Protein AF-A0A699RFD7-F1 (afdb_monomer)

Sequence (117 aa):
MKLMTKVYCPGNEVHKMETELCNLTVKGNDLTAYTQRFQELIMLCTRMVPDEEDKVERFIGGLPDNIQGNVIAANPARLQDAIRIAKQLMDKKLHGYAARSDENKRMMESNPRDNHG

Secondary structure (DSSP, 8-state):
----------HHHHHHHHHHHHT----TT-HHHHHHHHHHHHHHTTTTS-SHHHHHHHHHHTS-HHHHHHHHHT--SSHHHHHHHHHHHHHHHHHHHHHHHHHHHHHHH--------

Foldseek 3Di:
DDPPPPVDDPVVNLVVLVVCLQPQADDDLCLPVSVVSLVVSCVVNVVVQVDQVSSLVSSLVRYDPVQSVVLVVVPDPGNVSSSVSSNVVSVVVVVVVVVVVVVVVVVVPPDPPDDDD

pLDDT: mean 79.45, std 18.01, range [38.94, 97.38]

Structure (mmCIF, N/CA/C/O backbone):
data_AF-A0A699RFD7-F1
#
_entry.id   AF-A0A699RFD7-F1
#
loop_
_atom_site.group_PDB
_atom_site.id
_atom_site.type_symbol
_atom_site.label_atom_id
_atom_site.label_alt_id
_atom_site.label_comp_id
_atom_site.label_asym_id
_atom_site.label_entity_id
_atom_site.label_seq_id
_atom_site.pdbx_PDB_ins_code
_atom_site.Cartn_x
_atom_site.Cartn_y
_atom_site.Cartn_z
_atom_site.occupancy
_atom_site.B_iso_or_equiv
_atom_site.auth_seq_id
_atom_site.auth_comp_id
_atom_site.auth_asym_id
_atom_site.auth_atom_id
_atom_site.pdbx_PDB_model_num
ATOM 1 N N . MET A 1 1 ? -11.002 -1.375 39.019 1.00 38.94 1 MET A N 1
ATOM 2 C CA . MET A 1 1 ? -11.500 -0.248 38.202 1.00 38.94 1 MET A CA 1
ATOM 3 C C . MET A 1 1 ? -11.019 -0.452 36.771 1.00 38.94 1 MET A C 1
ATOM 5 O O . MET A 1 1 ? -9.821 -0.591 36.575 1.00 38.94 1 MET A O 1
ATOM 9 N N . LYS A 1 2 ? -11.926 -0.576 35.796 1.00 44.62 2 LYS A N 1
ATOM 10 C CA . LYS A 1 2 ? -11.588 -0.719 34.370 1.00 44.62 2 LYS A CA 1
ATOM 11 C C . LYS A 1 2 ? -11.593 0.690 33.775 1.00 44.62 2 LYS A C 1
ATOM 13 O O . LYS A 1 2 ? -12.653 1.306 33.721 1.00 44.62 2 LYS A O 1
ATOM 18 N N . LEU A 1 3 ? -10.426 1.214 33.407 1.00 49.84 3 LEU A N 1
ATOM 19 C CA . LEU A 1 3 ? -10.303 2.491 32.702 1.00 49.84 3 LEU A CA 1
ATOM 20 C C . LEU A 1 3 ? -10.985 2.343 31.337 1.00 49.84 3 LEU A C 1
ATOM 22 O O . LEU A 1 3 ? -10.422 1.774 30.407 1.00 49.84 3 LEU A O 1
ATOM 26 N N . MET A 1 4 ? -12.233 2.798 31.236 1.00 49.59 4 MET A N 1
ATOM 27 C CA . MET A 1 4 ? -12.907 2.968 29.956 1.00 49.59 4 MET A CA 1
ATOM 28 C C . MET A 1 4 ? -12.394 4.251 29.309 1.00 49.59 4 MET A C 1
ATOM 30 O O . MET A 1 4 ? -13.078 5.269 29.293 1.00 49.59 4 MET A O 1
ATOM 34 N N . THR A 1 5 ? -11.205 4.205 28.718 1.00 46.25 5 THR A N 1
ATOM 35 C CA . THR A 1 5 ? -10.843 5.144 27.651 1.00 46.25 5 THR A CA 1
ATOM 36 C C . THR A 1 5 ? -11.587 4.740 26.382 1.00 46.25 5 THR A C 1
ATOM 38 O O . THR A 1 5 ? -11.010 4.354 25.371 1.00 46.25 5 THR A O 1
ATOM 41 N N . LYS A 1 6 ? -12.920 4.812 26.428 1.00 46.97 6 LYS A N 1
ATOM 42 C CA . LYS A 1 6 ? -13.732 4.845 25.217 1.00 46.97 6 LYS A CA 1
ATOM 43 C C . LYS A 1 6 ? -13.689 6.295 24.754 1.00 46.97 6 LYS A C 1
ATOM 45 O O . LYS A 1 6 ? -14.598 7.066 25.037 1.00 46.97 6 LYS A O 1
ATOM 50 N N . VAL A 1 7 ? -12.561 6.675 24.147 1.00 56.81 7 VAL A N 1
ATOM 51 C CA . VAL A 1 7 ? -12.439 7.935 23.414 1.00 56.81 7 VAL A CA 1
ATOM 52 C C . VAL A 1 7 ? -13.560 7.891 22.386 1.00 56.81 7 VAL A C 1
ATOM 54 O O . VAL A 1 7 ? -13.560 7.054 21.484 1.00 56.81 7 VAL A O 1
ATOM 57 N N . TYR A 1 8 ? -14.610 8.666 22.632 1.00 51.03 8 TYR A N 1
ATOM 58 C CA . TYR A 1 8 ? -15.728 8.778 21.718 1.00 51.03 8 TYR A CA 1
ATOM 59 C C . TYR A 1 8 ? -15.189 9.472 20.471 1.00 51.03 8 TYR A C 1
ATOM 61 O O . TYR A 1 8 ? -15.021 10.686 20.471 1.00 51.03 8 TYR A O 1
ATOM 69 N N . CYS A 1 9 ? -14.865 8.700 19.434 1.00 57.97 9 CYS A N 1
ATOM 70 C CA . CYS A 1 9 ? -14.753 9.251 18.094 1.00 57.97 9 CYS A CA 1
ATOM 71 C C . CYS A 1 9 ? -16.193 9.485 17.611 1.00 57.97 9 CYS A C 1
ATOM 73 O O . CYS A 1 9 ? -16.954 8.515 17.523 1.00 57.97 9 CYS A O 1
ATOM 75 N N . PRO A 1 10 ? -16.609 10.733 17.346 1.00 67.81 10 PRO A N 1
ATOM 76 C CA . PRO A 1 10 ? -17.880 11.017 16.698 1.00 67.81 10 PRO A CA 1
ATOM 77 C C . PRO A 1 10 ? -17.994 10.142 15.448 1.00 67.81 10 PRO A C 1
ATOM 79 O O . PRO A 1 10 ? -17.063 10.096 14.646 1.00 67.81 10 PRO A O 1
ATOM 82 N N . GLY A 1 11 ? -19.122 9.450 15.258 1.00 67.44 11 GLY A N 1
ATOM 83 C CA . GLY A 1 11 ? -19.298 8.542 14.113 1.00 67.44 11 GLY A CA 1
ATOM 84 C C . GLY A 1 11 ? -19.039 9.211 12.755 1.00 67.44 11 GLY A C 1
ATOM 85 O O . GLY A 1 11 ? -18.587 8.560 11.822 1.00 67.44 11 GLY A O 1
ATOM 86 N N . ASN A 1 12 ? -19.229 10.532 12.677 1.00 74.50 12 ASN A N 1
ATOM 87 C CA . ASN A 1 12 ? -18.926 11.343 11.501 1.00 74.50 12 ASN A CA 1
ATOM 88 C C . ASN A 1 12 ? -17.419 11.433 11.185 1.00 74.50 12 ASN A C 1
ATOM 90 O O . ASN A 1 12 ? -17.041 11.518 10.021 1.00 74.50 12 ASN A O 1
ATOM 94 N N . GLU A 1 13 ? -16.552 11.410 12.202 1.00 78.94 13 GLU A N 1
ATOM 95 C CA . GLU A 1 13 ? -15.096 11.407 12.013 1.00 78.94 13 GLU A CA 1
ATOM 96 C C . GLU A 1 13 ? -14.600 10.041 11.554 1.00 78.94 13 GLU A C 1
ATOM 98 O O . GLU A 1 13 ? -13.788 9.984 10.635 1.00 78.94 13 GLU A O 1
ATOM 103 N N . VAL A 1 14 ? -15.144 8.958 12.125 1.00 78.62 14 VAL A N 1
ATOM 104 C CA . VAL A 1 14 ? -14.853 7.595 11.659 1.00 78.62 14 VAL A CA 1
ATOM 105 C C . VAL A 1 14 ? -15.238 7.489 10.193 1.00 78.62 14 VAL A C 1
ATOM 107 O O . VAL A 1 14 ? -14.359 7.248 9.380 1.00 7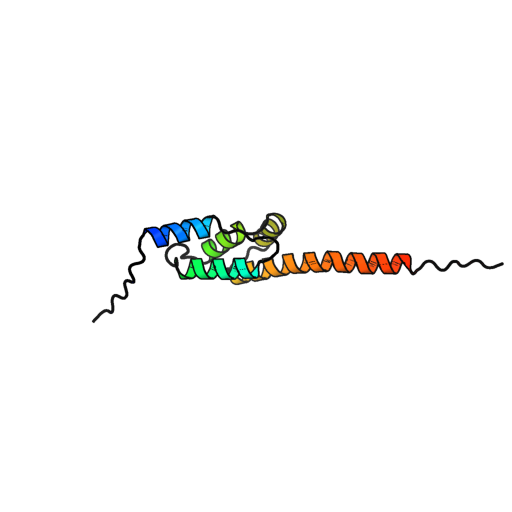8.62 14 VAL A O 1
ATOM 110 N N . HIS A 1 15 ? -16.486 7.818 9.841 1.00 81.31 15 HIS A N 1
ATOM 111 C CA . HIS A 1 15 ? -16.989 7.760 8.466 1.00 81.31 15 HIS A CA 1
ATOM 112 C C . HIS A 1 15 ? -16.144 8.560 7.458 1.00 81.31 15 HIS A C 1
ATOM 114 O O . HIS A 1 15 ? -15.887 8.121 6.331 1.00 81.31 15 HIS A O 1
ATOM 120 N N . LYS A 1 16 ? -15.662 9.737 7.872 1.00 86.69 16 LYS A N 1
ATOM 121 C CA . LYS A 1 16 ? -14.755 10.555 7.065 1.00 86.69 16 LYS A CA 1
ATOM 122 C C . LYS A 1 16 ? -13.423 9.845 6.816 1.00 86.69 16 LYS A C 1
ATOM 124 O O . LYS A 1 16 ? -12.940 9.870 5.688 1.00 86.69 16 LYS A O 1
ATOM 129 N N . MET A 1 17 ? -12.850 9.206 7.835 1.00 86.31 17 MET A N 1
ATOM 130 C CA . MET A 1 17 ? -11.627 8.413 7.696 1.00 86.31 17 MET A CA 1
ATOM 131 C C . MET A 1 17 ? -11.850 7.177 6.814 1.00 86.31 17 MET A C 1
ATOM 133 O O . MET A 1 17 ? -10.975 6.862 6.013 1.00 86.31 17 MET A O 1
ATOM 137 N N . GLU A 1 18 ? -13.018 6.523 6.886 1.00 82.75 18 GLU A N 1
ATOM 138 C CA . GLU A 1 18 ? -13.368 5.402 5.988 1.00 82.75 18 GLU A CA 1
ATOM 139 C C . GLU A 1 18 ? -13.368 5.862 4.533 1.00 82.75 18 GLU A C 1
ATOM 141 O O . GLU A 1 18 ? -12.752 5.248 3.663 1.00 82.75 18 GLU A O 1
ATOM 146 N N . THR A 1 19 ? -14.044 6.983 4.286 1.00 88.00 19 THR A N 1
ATOM 147 C CA . THR A 1 19 ? -14.150 7.579 2.958 1.00 88.00 19 THR A CA 1
ATOM 148 C C . THR A 1 19 ? -12.774 7.982 2.444 1.00 88.00 19 THR A C 1
ATOM 150 O O . THR A 1 19 ? -12.465 7.767 1.275 1.00 88.00 19 THR A O 1
ATOM 153 N N . GLU A 1 20 ? -11.929 8.549 3.303 1.00 90.81 20 GLU A N 1
ATOM 154 C CA . GLU A 1 20 ? -10.561 8.902 2.941 1.00 90.81 20 GLU A CA 1
ATOM 155 C C . GLU A 1 20 ? -9.736 7.660 2.594 1.00 90.81 20 GLU A C 1
ATOM 157 O O . GLU A 1 20 ? -9.095 7.646 1.549 1.00 90.81 20 GLU A O 1
ATOM 162 N N . LEU A 1 21 ? -9.795 6.608 3.415 1.00 89.56 21 LEU A N 1
ATOM 163 C CA . LEU A 1 21 ? -9.050 5.369 3.198 1.00 89.56 21 LEU A CA 1
ATOM 164 C C . LEU A 1 21 ? -9.455 4.678 1.889 1.00 89.56 21 LEU A C 1
ATOM 166 O O . LEU A 1 21 ? -8.586 4.244 1.140 1.00 89.56 21 LEU A O 1
ATOM 170 N N . CYS A 1 22 ? -10.755 4.615 1.589 1.00 87.25 22 CYS A N 1
ATOM 171 C CA . CYS A 1 22 ? -11.267 4.026 0.348 1.00 87.25 22 CYS A CA 1
ATOM 172 C C . CYS A 1 22 ? -10.889 4.827 -0.907 1.00 87.25 22 CYS A C 1
ATOM 174 O O . CYS A 1 22 ? -10.783 4.251 -1.983 1.00 87.25 22 CYS A O 1
ATOM 176 N N . ASN A 1 23 ? -10.687 6.141 -0.779 1.00 92.00 23 ASN A N 1
ATOM 177 C CA . ASN A 1 23 ? -10.315 7.018 -1.892 1.00 92.00 23 ASN A CA 1
ATOM 178 C C . ASN A 1 23 ? -8.813 7.348 -1.921 1.00 92.00 23 ASN A C 1
ATOM 180 O O . ASN A 1 23 ? -8.385 8.196 -2.708 1.00 92.00 23 ASN A O 1
ATOM 184 N N . LEU A 1 24 ? -8.008 6.741 -1.044 1.00 93.69 24 LEU A N 1
ATOM 185 C CA . LEU A 1 24 ? -6.595 7.066 -0.936 1.00 93.69 24 LEU A CA 1
ATOM 186 C C . LEU A 1 24 ? -5.825 6.460 -2.112 1.00 93.69 24 LEU A C 1
ATOM 188 O O . LEU A 1 24 ? -5.735 5.244 -2.257 1.00 93.69 24 LEU A O 1
ATOM 192 N N . THR A 1 25 ? -5.192 7.320 -2.905 1.00 95.25 25 THR A N 1
ATOM 193 C CA . THR A 1 25 ? -4.339 6.924 -4.030 1.00 95.25 25 THR A CA 1
ATOM 194 C C . THR A 1 25 ? -2.990 7.629 -3.959 1.00 95.25 25 THR A C 1
ATOM 196 O O . THR A 1 25 ? -2.879 8.747 -3.443 1.00 95.25 25 THR A O 1
ATOM 199 N N . VAL A 1 26 ? -1.950 7.011 -4.520 1.00 94.44 26 VAL A N 1
ATOM 200 C CA . VAL A 1 26 ? -0.648 7.667 -4.698 1.00 94.44 26 VAL A CA 1
ATOM 201 C C . VAL A 1 26 ? -0.815 8.886 -5.610 1.00 94.44 26 VAL A C 1
ATOM 203 O O . VAL A 1 26 ? -1.427 8.807 -6.676 1.00 94.44 26 VAL A O 1
ATOM 206 N N . LYS A 1 27 ? -0.259 10.030 -5.200 1.00 91.00 27 LYS A N 1
ATOM 207 C CA . LYS A 1 27 ? -0.241 11.258 -6.005 1.00 91.00 27 LYS A CA 1
ATOM 208 C C . LYS A 1 27 ? 1.151 11.466 -6.594 1.00 91.00 27 LYS A C 1
ATOM 210 O O . LYS A 1 27 ? 2.133 11.576 -5.862 1.00 91.00 27 LYS A O 1
ATOM 215 N N . GLY A 1 28 ? 1.237 11.537 -7.923 1.00 84.88 28 GLY A N 1
ATOM 216 C CA . GLY A 1 28 ? 2.518 11.652 -8.624 1.00 84.88 28 GLY A CA 1
ATOM 217 C C . GLY A 1 28 ? 3.428 10.456 -8.323 1.00 84.88 28 GLY A C 1
ATO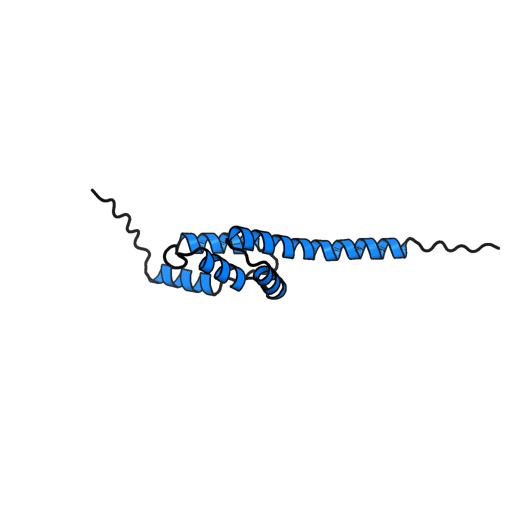M 218 O O . GLY A 1 28 ? 3.030 9.318 -8.541 1.00 84.88 28 GLY A O 1
ATOM 219 N N . ASN A 1 29 ? 4.630 10.724 -7.806 1.00 82.81 29 ASN A N 1
ATOM 220 C CA . ASN A 1 29 ? 5.597 9.701 -7.382 1.00 82.81 29 ASN A CA 1
ATOM 221 C C . ASN A 1 29 ? 5.808 9.677 -5.853 1.00 82.81 29 ASN A C 1
ATOM 223 O O . ASN A 1 29 ? 6.800 9.125 -5.380 1.00 82.81 29 ASN A O 1
ATOM 227 N N . ASP A 1 30 ? 4.918 10.296 -5.068 1.00 90.50 30 ASP A N 1
ATOM 228 C CA . ASP A 1 30 ? 5.089 10.400 -3.616 1.00 90.50 30 ASP A CA 1
ATOM 229 C C . ASP A 1 30 ? 4.490 9.195 -2.875 1.00 90.50 30 ASP A C 1
ATOM 231 O O . ASP A 1 30 ? 3.416 9.249 -2.269 1.00 90.50 30 ASP A O 1
ATOM 235 N N . LEU A 1 31 ? 5.208 8.070 -2.937 1.00 93.12 31 LEU A N 1
ATOM 236 C CA . LEU A 1 31 ? 4.848 6.872 -2.179 1.00 93.12 31 LEU A CA 1
ATOM 237 C C . LEU A 1 31 ? 4.988 7.085 -0.664 1.00 93.12 31 LEU A C 1
ATOM 239 O O . LEU A 1 31 ? 4.276 6.448 0.114 1.00 93.12 31 LEU A O 1
ATOM 243 N N . THR A 1 32 ? 5.908 7.948 -0.234 1.00 93.62 32 THR A N 1
ATOM 244 C CA . THR A 1 32 ? 6.199 8.165 1.188 1.00 93.62 32 THR A CA 1
ATOM 245 C C . THR A 1 32 ? 5.003 8.808 1.877 1.00 93.62 32 THR A C 1
ATOM 247 O O . THR A 1 32 ? 4.522 8.265 2.872 1.00 93.62 32 THR A O 1
ATOM 250 N N . ALA A 1 33 ? 4.469 9.896 1.312 1.00 95.19 33 ALA A N 1
ATOM 251 C CA . ALA A 1 33 ? 3.279 10.552 1.844 1.00 95.19 33 ALA A CA 1
ATOM 252 C C . ALA A 1 33 ? 2.058 9.623 1.818 1.00 95.19 33 ALA A C 1
ATOM 254 O O . ALA A 1 33 ? 1.316 9.558 2.797 1.00 95.19 33 ALA A O 1
ATOM 255 N N . TYR A 1 34 ? 1.880 8.853 0.737 1.00 96.38 34 TYR A N 1
ATOM 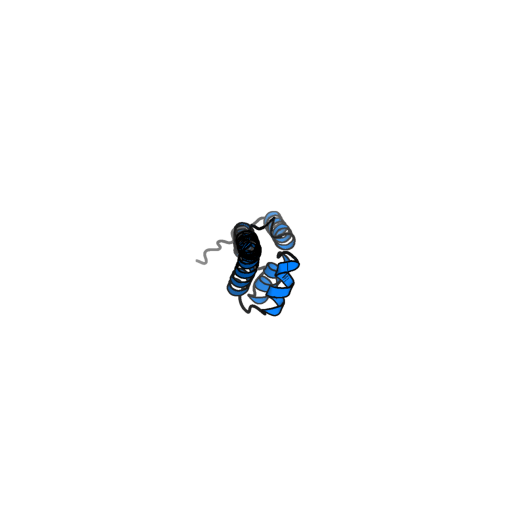256 C CA . TYR A 1 34 ? 0.815 7.850 0.650 1.00 96.38 34 TYR A CA 1
ATOM 257 C C . TYR A 1 34 ? 0.925 6.798 1.763 1.00 96.38 34 TYR A C 1
ATOM 259 O O . TYR A 1 34 ? -0.037 6.561 2.489 1.00 96.38 34 TYR A O 1
ATOM 267 N N . THR A 1 35 ? 2.109 6.206 1.938 1.00 95.69 35 THR A N 1
ATOM 268 C CA . THR A 1 35 ? 2.356 5.151 2.934 1.00 95.69 35 THR A CA 1
ATOM 269 C C . THR A 1 35 ? 2.143 5.665 4.351 1.00 95.69 35 THR A C 1
ATOM 271 O O . THR A 1 35 ? 1.496 4.995 5.155 1.00 95.69 35 THR A O 1
ATOM 274 N N . GLN A 1 36 ? 2.655 6.861 4.651 1.00 95.88 36 GLN A N 1
ATOM 275 C CA . GLN A 1 36 ? 2.462 7.496 5.949 1.00 95.88 36 GLN A CA 1
ATOM 276 C C . GLN A 1 36 ? 0.971 7.707 6.226 1.00 95.88 36 GLN A C 1
ATOM 278 O O . GLN A 1 36 ? 0.473 7.290 7.271 1.00 95.88 36 GLN A O 1
ATOM 283 N N . ARG A 1 37 ? 0.240 8.289 5.268 1.00 95.12 37 ARG A N 1
ATOM 284 C CA . ARG A 1 37 ? -1.185 8.573 5.439 1.00 95.12 37 ARG A CA 1
ATOM 285 C C . ARG A 1 37 ? -2.018 7.304 5.596 1.00 95.12 37 ARG A C 1
ATOM 287 O O . ARG A 1 37 ? -2.906 7.247 6.440 1.00 95.12 37 ARG A O 1
ATOM 294 N N . PHE A 1 38 ? -1.700 6.270 4.824 1.00 94.75 38 PHE A N 1
ATOM 295 C CA . PHE A 1 38 ? -2.346 4.966 4.912 1.00 94.75 38 PHE A CA 1
ATOM 296 C C . PHE A 1 38 ? -2.146 4.322 6.294 1.00 94.75 38 PHE A C 1
ATOM 298 O O . PHE A 1 38 ? -3.101 3.837 6.901 1.00 94.75 38 PHE A O 1
ATOM 305 N N . GLN A 1 39 ? -0.924 4.371 6.836 1.00 93.38 39 GLN A N 1
ATOM 306 C CA . GLN A 1 39 ? -0.619 3.846 8.171 1.00 93.38 39 GLN A CA 1
ATOM 307 C C . GLN A 1 39 ? -1.318 4.635 9.286 1.00 93.38 39 GLN A C 1
ATOM 309 O O . GLN A 1 39 ? -1.833 4.024 10.222 1.00 93.38 39 GLN A O 1
ATOM 314 N N . GLU A 1 40 ? -1.384 5.965 9.178 1.00 92.12 40 GLU A N 1
ATOM 315 C CA . GLU A 1 40 ? -2.154 6.813 10.098 1.00 92.12 40 GLU A CA 1
ATOM 316 C C . GLU A 1 40 ? -3.641 6.424 10.101 1.00 92.12 40 GLU A C 1
ATOM 318 O O . GLU A 1 40 ? -4.223 6.220 11.166 1.00 92.12 40 GLU A O 1
ATOM 323 N N . LEU A 1 41 ? -4.250 6.255 8.921 1.00 90.75 41 LEU A N 1
ATOM 324 C CA . LEU A 1 41 ? -5.664 5.887 8.793 1.00 90.75 41 LEU A CA 1
ATOM 325 C C . LEU A 1 41 ? -5.960 4.487 9.347 1.00 90.75 41 LEU A C 1
ATOM 327 O O . LEU A 1 41 ? -6.940 4.324 10.071 1.00 90.75 41 LEU A O 1
ATOM 331 N N . ILE A 1 42 ? -5.103 3.493 9.087 1.00 90.00 42 ILE A N 1
ATOM 332 C CA . ILE A 1 42 ? -5.247 2.148 9.676 1.00 90.00 42 ILE A CA 1
ATOM 333 C C . ILE A 1 42 ? -5.126 2.197 11.200 1.00 90.00 42 ILE A C 1
ATOM 335 O O . ILE A 1 42 ? -5.865 1.511 11.906 1.00 90.00 42 ILE A O 1
ATOM 339 N N . MET A 1 43 ? -4.201 3.001 11.725 1.00 87.44 43 MET A N 1
ATOM 340 C CA . MET A 1 43 ? -4.011 3.141 13.167 1.00 87.44 43 MET A CA 1
ATOM 341 C C . MET A 1 43 ? -5.241 3.758 13.837 1.00 87.44 43 MET A C 1
ATOM 343 O O . MET A 1 43 ? -5.667 3.276 14.883 1.00 87.44 43 MET A O 1
ATOM 347 N N . LEU A 1 44 ? -5.838 4.777 13.216 1.00 84.25 44 LEU A N 1
ATOM 348 C CA . LEU A 1 44 ? -7.055 5.427 13.707 1.00 84.25 44 LEU A CA 1
ATOM 349 C C . LEU A 1 44 ? -8.302 4.540 13.542 1.00 84.25 44 LEU A C 1
ATOM 351 O O . LEU A 1 44 ? -9.189 4.561 14.394 1.00 84.25 44 LEU A O 1
ATOM 355 N N . CYS A 1 45 ? -8.347 3.716 12.492 1.00 78.44 45 CYS A N 1
ATOM 356 C CA . CYS A 1 45 ? -9.468 2.835 12.158 1.00 78.44 45 CYS A CA 1
ATOM 357 C C . CYS A 1 45 ? -9.116 1.347 12.323 1.00 78.44 45 CYS A C 1
ATOM 359 O O . CYS A 1 45 ? -9.475 0.520 11.485 1.00 78.44 45 CYS A O 1
ATOM 361 N N . THR A 1 46 ? -8.451 0.969 13.423 1.00 73.25 46 THR A N 1
ATOM 362 C CA . THR A 1 46 ? -7.911 -0.399 13.604 1.00 73.25 46 THR A CA 1
ATOM 363 C C . THR A 1 46 ? -8.978 -1.495 13.519 1.00 73.25 46 THR A C 1
ATOM 365 O O . THR A 1 46 ? -8.685 -2.631 13.171 1.00 73.25 46 THR A O 1
ATOM 368 N N . ARG A 1 47 ? -10.237 -1.166 13.840 1.00 75.19 47 ARG A N 1
ATOM 369 C CA . ARG A 1 47 ? -11.372 -2.101 13.762 1.00 75.19 47 ARG A CA 1
ATOM 370 C C . ARG A 1 47 ? -11.825 -2.416 12.337 1.00 75.19 47 ARG A C 1
ATOM 372 O O . ARG A 1 47 ? -12.541 -3.391 12.159 1.00 75.19 47 ARG A O 1
ATOM 379 N N . MET A 1 48 ? -11.470 -1.580 11.366 1.00 71.06 48 MET A N 1
ATOM 380 C CA . MET A 1 48 ? -11.949 -1.693 9.987 1.00 71.06 48 MET A CA 1
ATOM 381 C C . MET A 1 48 ? -11.022 -2.477 9.078 1.00 71.06 48 MET A C 1
ATOM 383 O O . MET A 1 48 ? -11.488 -3.037 8.095 1.00 71.06 48 MET A O 1
ATOM 387 N N . VAL A 1 49 ? -9.735 -2.497 9.417 1.00 78.25 49 VAL A N 1
ATOM 388 C CA . VAL A 1 49 ? -8.701 -3.221 8.677 1.00 78.25 49 VAL A CA 1
ATOM 389 C C . VAL A 1 49 ? -8.015 -4.189 9.649 1.00 78.25 49 VAL A C 1
ATOM 391 O O . VAL A 1 49 ? -6.859 -3.971 10.034 1.00 78.25 49 VAL A O 1
ATOM 394 N N . PRO A 1 50 ? -8.766 -5.181 10.174 1.00 77.44 50 PRO A N 1
ATOM 395 C CA . PRO A 1 50 ? -8.313 -6.006 11.290 1.00 77.44 50 PRO A CA 1
ATOM 396 C C . PRO A 1 50 ? -7.159 -6.929 10.893 1.00 77.44 50 PRO A C 1
ATOM 398 O O . PRO A 1 50 ? -6.226 -7.122 11.676 1.00 77.44 50 PRO A O 1
ATOM 401 N N . ASP A 1 51 ? -7.198 -7.447 9.668 1.00 90.31 51 ASP A N 1
ATOM 402 C CA . ASP A 1 51 ? -6.283 -8.471 9.188 1.00 90.31 51 ASP A CA 1
ATOM 403 C C . ASP A 1 51 ? -5.193 -7.886 8.291 1.00 90.31 51 ASP A C 1
ATOM 405 O O . ASP A 1 51 ? -5.358 -6.858 7.636 1.00 90.31 51 ASP A O 1
ATOM 409 N N . GLU A 1 52 ? -4.037 -8.547 8.271 1.00 92.00 52 GLU A N 1
ATOM 410 C CA . GLU A 1 52 ? -2.889 -8.095 7.482 1.00 92.00 52 GLU A CA 1
ATOM 411 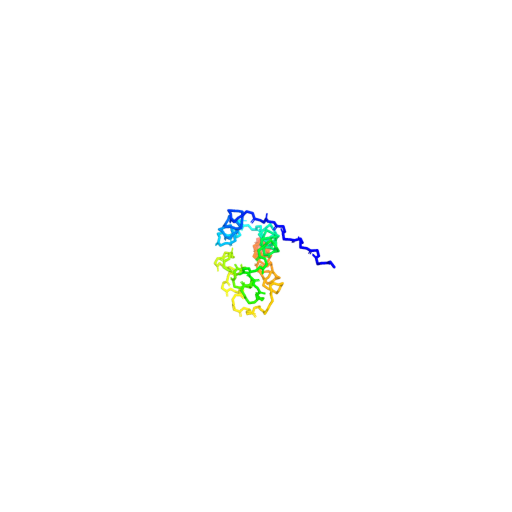C C . GLU A 1 52 ? -3.155 -8.191 5.971 1.00 92.00 52 GLU A C 1
ATOM 413 O O . GLU A 1 52 ? -2.673 -7.350 5.217 1.00 92.00 52 GLU A O 1
ATOM 418 N N . GLU A 1 53 ? -3.966 -9.163 5.548 1.00 92.88 53 GLU A N 1
ATOM 419 C CA . GLU A 1 53 ? -4.378 -9.346 4.152 1.00 92.88 53 GLU A CA 1
ATOM 420 C C . GLU A 1 53 ? -5.198 -8.146 3.650 1.00 92.88 53 GLU A C 1
ATOM 422 O O . GLU A 1 53 ? -4.838 -7.547 2.640 1.00 92.88 53 GLU A O 1
ATOM 427 N N . ASP A 1 54 ? -6.190 -7.684 4.422 1.00 91.50 54 ASP A N 1
ATOM 428 C CA . ASP A 1 54 ? -6.998 -6.501 4.075 1.00 91.50 54 ASP A CA 1
ATOM 429 C C . ASP A 1 54 ? -6.131 -5.228 3.988 1.00 91.50 54 ASP A C 1
ATOM 431 O O . ASP A 1 54 ? -6.321 -4.381 3.113 1.00 91.50 54 ASP A O 1
ATOM 435 N N . LYS A 1 55 ? -5.099 -5.099 4.839 1.00 94.00 55 LYS A N 1
ATOM 436 C CA . LYS A 1 55 ? -4.135 -3.986 4.726 1.00 94.00 55 LYS A CA 1
ATOM 437 C C . LYS A 1 55 ? -3.359 -4.048 3.418 1.00 94.00 55 LYS A C 1
ATOM 439 O O . LYS A 1 55 ? -3.129 -3.009 2.804 1.00 94.00 55 LYS A O 1
ATOM 444 N N . VAL A 1 56 ? -2.916 -5.239 3.024 1.00 95.94 56 VAL A N 1
ATOM 445 C CA . VAL A 1 56 ? -2.166 -5.446 1.784 1.00 95.94 56 VAL A CA 1
ATOM 446 C C . VAL A 1 56 ? -3.047 -5.133 0.578 1.00 95.94 56 VAL A C 1
ATOM 448 O O . VAL A 1 56 ? -2.637 -4.337 -0.265 1.00 95.94 56 VAL A O 1
ATOM 451 N N . GLU A 1 57 ? -4.259 -5.683 0.516 1.00 94.56 57 GLU A N 1
ATOM 452 C CA . GLU A 1 57 ? -5.187 -5.460 -0.597 1.00 94.56 57 GLU A CA 1
ATOM 453 C C . GLU A 1 57 ? -5.525 -3.977 -0.771 1.00 94.56 57 GLU A C 1
ATOM 455 O O . GLU A 1 57 ? -5.400 -3.430 -1.870 1.00 94.56 57 GLU A O 1
ATOM 460 N N . ARG A 1 58 ? -5.870 -3.288 0.323 1.0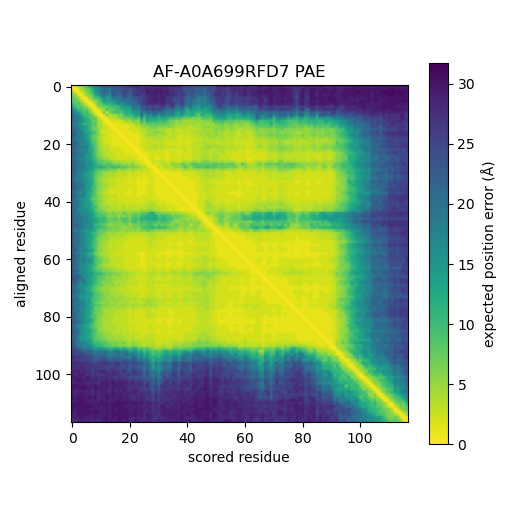0 94.50 58 ARG A N 1
ATOM 461 C CA . ARG A 1 58 ? -6.182 -1.851 0.293 1.00 94.50 58 ARG A CA 1
ATOM 462 C C . ARG A 1 58 ? -4.983 -1.000 -0.103 1.00 94.50 58 ARG A C 1
ATOM 464 O O . ARG A 1 58 ? -5.143 -0.043 -0.858 1.00 94.50 58 ARG A O 1
ATOM 471 N N . PHE A 1 59 ? -3.788 -1.341 0.382 1.00 96.06 59 PHE A N 1
ATOM 472 C CA . PHE A 1 59 ? -2.567 -0.636 -0.000 1.00 96.06 59 PHE A CA 1
ATOM 473 C C . PHE A 1 59 ? -2.296 -0.788 -1.498 1.00 96.06 59 PHE A C 1
ATOM 475 O O . PHE A 1 59 ? -2.012 0.191 -2.182 1.00 96.06 59 PHE A O 1
ATOM 482 N N . ILE A 1 60 ? -2.419 -2.010 -2.024 1.00 96.50 60 ILE A N 1
ATOM 483 C CA . ILE A 1 60 ? -2.243 -2.297 -3.450 1.00 96.50 60 ILE A CA 1
ATOM 484 C C . ILE A 1 60 ? -3.280 -1.540 -4.288 1.00 96.50 60 ILE A C 1
ATOM 486 O O . ILE A 1 60 ? -2.924 -1.000 -5.334 1.00 96.50 60 ILE A O 1
ATOM 490 N N . GLY A 1 61 ? -4.529 -1.451 -3.825 1.00 95.44 61 GLY A N 1
ATOM 491 C CA . GLY A 1 61 ? -5.612 -0.749 -4.518 1.00 95.44 61 GLY A CA 1
ATOM 492 C C . GLY A 1 61 ? -5.393 0.758 -4.703 1.00 95.44 61 GLY A C 1
ATOM 493 O O . GLY A 1 61 ? -5.951 1.337 -5.629 1.00 95.44 61 GLY A O 1
ATOM 494 N N . GLY A 1 62 ? -4.564 1.395 -3.871 1.00 95.25 62 GLY A N 1
ATOM 495 C CA . GLY A 1 62 ? -4.205 2.809 -4.029 1.00 95.25 62 GLY A CA 1
ATOM 496 C C . GLY A 1 62 ? -2.957 3.062 -4.882 1.00 95.25 62 GLY A C 1
ATOM 497 O O . GLY A 1 62 ? -2.580 4.224 -5.073 1.00 95.25 62 GLY A O 1
ATOM 498 N N . LEU A 1 63 ? -2.287 2.012 -5.374 1.00 95.81 63 LEU A N 1
ATOM 499 C CA . LEU A 1 63 ? -1.100 2.144 -6.218 1.00 95.81 63 LEU A CA 1
ATOM 500 C C . LEU A 1 63 ? -1.473 2.472 -7.673 1.00 95.81 63 LEU A C 1
ATOM 502 O O . LEU A 1 63 ? -2.523 2.056 -8.148 1.00 95.81 63 LEU A O 1
ATOM 506 N N . PRO A 1 64 ? -0.591 3.152 -8.428 1.00 92.81 64 PRO A N 1
ATOM 507 C CA . PRO A 1 64 ? -0.787 3.343 -9.863 1.00 92.81 64 PRO A CA 1
ATOM 508 C C . PRO A 1 64 ? -0.773 2.006 -10.620 1.00 92.81 64 PRO A C 1
ATOM 510 O O . PRO A 1 64 ? 0.075 1.155 -10.331 1.00 92.81 64 PRO A O 1
ATOM 513 N N . ASP A 1 65 ? -1.611 1.861 -11.652 1.00 91.38 65 ASP A N 1
ATOM 514 C CA . ASP A 1 65 ? -1.780 0.630 -12.449 1.00 91.38 65 ASP A CA 1
ATOM 515 C C . ASP A 1 65 ? -0.452 -0.005 -12.897 1.00 91.38 65 ASP A C 1
ATOM 517 O O . ASP A 1 65 ? -0.260 -1.222 -12.847 1.00 91.38 65 ASP A O 1
ATOM 521 N N . ASN A 1 66 ? 0.516 0.827 -13.296 1.00 88.00 66 ASN A N 1
ATOM 522 C CA . ASN A 1 66 ? 1.818 0.370 -13.785 1.00 88.00 66 ASN A CA 1
ATOM 523 C C . ASN A 1 66 ? 2.711 -0.260 -12.695 1.00 88.00 66 ASN A C 1
ATOM 525 O O . ASN A 1 66 ? 3.731 -0.870 -13.017 1.00 88.00 66 ASN A O 1
ATOM 529 N N . ILE A 1 67 ? 2.375 -0.072 -11.419 1.00 93.00 67 ILE A N 1
ATOM 530 C CA . ILE A 1 67 ? 3.038 -0.677 -10.258 1.00 93.00 67 ILE A CA 1
ATOM 531 C C . ILE A 1 67 ? 2.164 -1.794 -9.687 1.00 93.00 67 ILE A C 1
ATOM 533 O O . ILE A 1 67 ? 2.684 -2.863 -9.370 1.00 93.00 67 ILE A O 1
ATOM 537 N N . GLN A 1 68 ? 0.852 -1.565 -9.614 1.00 94.44 68 GLN A N 1
ATOM 538 C CA . GLN A 1 68 ? -0.122 -2.444 -8.974 1.00 94.44 68 GLN A CA 1
ATOM 539 C C . GLN A 1 68 ? -0.000 -3.898 -9.442 1.00 94.44 68 GLN A C 1
ATOM 541 O O . GLN A 1 68 ? 0.197 -4.788 -8.616 1.00 94.44 68 GLN A O 1
ATOM 546 N N . GLY A 1 69 ? -0.015 -4.146 -10.756 1.00 93.94 69 GLY A N 1
ATOM 547 C CA . GLY A 1 69 ? 0.073 -5.509 -11.296 1.00 93.94 69 GLY A CA 1
ATOM 548 C C . GLY A 1 69 ? 1.358 -6.250 -10.901 1.00 93.94 69 GLY A C 1
ATOM 549 O O . GLY A 1 69 ? 1.326 -7.444 -10.612 1.00 93.94 69 GLY A O 1
ATOM 550 N N . ASN A 1 70 ? 2.485 -5.538 -10.814 1.00 94.81 70 ASN A N 1
ATOM 551 C CA . ASN A 1 70 ? 3.762 -6.125 -10.401 1.00 94.81 70 ASN A CA 1
ATOM 552 C C . ASN A 1 70 ? 3.789 -6.448 -8.900 1.00 94.81 70 ASN A C 1
ATOM 554 O O . ASN A 1 70 ? 4.370 -7.455 -8.503 1.00 94.81 70 ASN A O 1
ATOM 558 N N . VAL A 1 71 ? 3.161 -5.613 -8.066 1.00 95.94 71 VAL A N 1
ATOM 559 C CA . VAL A 1 71 ? 3.048 -5.876 -6.624 1.00 95.94 71 VAL A CA 1
ATOM 560 C C . VAL A 1 71 ? 2.119 -7.062 -6.367 1.00 95.94 71 VAL A C 1
ATOM 562 O O . VAL A 1 71 ? 2.477 -7.928 -5.576 1.00 95.94 71 VAL A O 1
ATOM 565 N N . ILE A 1 72 ? 0.992 -7.159 -7.085 1.00 95.94 72 ILE A N 1
ATOM 566 C CA . ILE A 1 72 ? 0.089 -8.324 -7.030 1.00 95.94 72 ILE A CA 1
ATOM 567 C C . ILE A 1 72 ? 0.849 -9.604 -7.391 1.00 95.94 72 ILE A C 1
ATOM 569 O O . ILE A 1 72 ? 0.794 -10.583 -6.652 1.00 95.94 72 ILE A O 1
ATOM 573 N N . ALA A 1 73 ? 1.616 -9.589 -8.486 1.00 95.88 73 ALA A N 1
ATOM 574 C CA . ALA A 1 73 ? 2.395 -10.749 -8.921 1.00 95.88 73 ALA A CA 1
ATOM 575 C C . ALA A 1 73 ? 3.461 -11.184 -7.900 1.00 95.88 73 ALA A C 1
ATOM 577 O O . ALA A 1 73 ? 3.7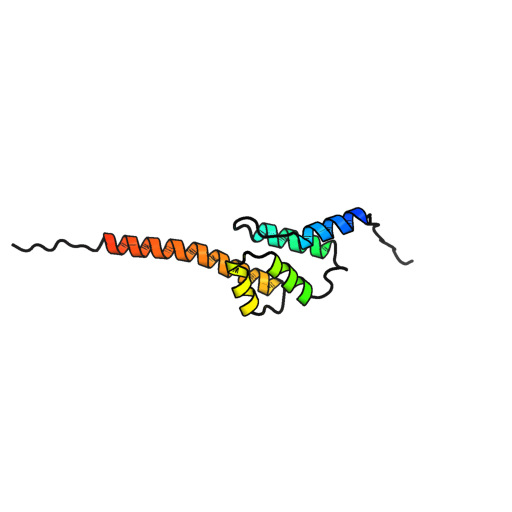89 -12.366 -7.815 1.00 95.88 73 ALA A O 1
ATOM 578 N N . ALA A 1 74 ? 3.996 -10.245 -7.116 1.00 96.00 74 ALA A N 1
ATOM 579 C CA . ALA A 1 74 ? 4.955 -10.539 -6.057 1.00 96.00 74 ALA A CA 1
ATOM 580 C C . ALA A 1 74 ? 4.312 -11.139 -4.791 1.00 96.00 74 ALA A C 1
ATOM 582 O O . ALA A 1 74 ? 5.044 -11.599 -3.916 1.00 96.00 74 ALA A O 1
ATOM 583 N N . ASN A 1 75 ? 2.977 -11.140 -4.702 1.00 96.31 75 ASN A N 1
ATOM 584 C CA . ASN A 1 75 ? 2.178 -11.750 -3.638 1.00 96.31 75 ASN A CA 1
ATOM 585 C C . ASN A 1 75 ? 2.701 -11.467 -2.208 1.00 96.31 75 ASN A C 1
ATOM 587 O O . ASN A 1 75 ? 3.103 -12.393 -1.493 1.00 96.31 75 ASN A O 1
ATOM 591 N N . PRO A 1 76 ? 2.771 -10.189 -1.784 1.00 96.56 76 PRO A N 1
ATOM 592 C CA . PRO A 1 76 ? 3.289 -9.833 -0.469 1.00 96.56 76 PRO A CA 1
ATOM 593 C C . PRO A 1 76 ? 2.374 -10.340 0.651 1.00 96.56 76 PRO A C 1
ATOM 595 O O . PRO A 1 76 ? 1.199 -10.003 0.705 1.00 96.56 76 PRO A O 1
ATOM 598 N N . ALA A 1 77 ? 2.942 -11.078 1.606 1.00 95.00 77 ALA A N 1
ATOM 599 C CA . ALA A 1 77 ? 2.206 -11.583 2.769 1.00 95.00 77 ALA A CA 1
ATOM 600 C C . ALA A 1 77 ? 2.009 -10.533 3.881 1.00 95.00 77 ALA A C 1
ATOM 602 O O . ALA A 1 77 ? 1.265 -10.764 4.832 1.00 95.00 77 ALA A O 1
ATOM 603 N N . ARG A 1 78 ? 2.732 -9.408 3.818 1.00 96.31 78 ARG A N 1
ATOM 604 C CA . ARG A 1 78 ? 2.697 -8.335 4.821 1.00 96.31 78 ARG A CA 1
ATOM 605 C C . ARG A 1 78 ? 2.668 -6.971 4.160 1.00 96.31 78 ARG A C 1
ATOM 607 O O . ARG A 1 78 ? 3.292 -6.764 3.117 1.00 96.31 78 ARG A O 1
ATOM 614 N N . LEU A 1 79 ? 2.060 -5.998 4.839 1.00 95.94 79 LEU A N 1
ATOM 615 C CA . LEU A 1 79 ? 1.991 -4.618 4.349 1.00 95.94 79 LEU A CA 1
ATOM 616 C C . LEU A 1 79 ? 3.389 -4.030 4.089 1.00 95.94 79 LEU A C 1
ATOM 618 O O . LEU A 1 79 ? 3.615 -3.359 3.085 1.00 95.94 79 LEU A O 1
ATOM 622 N N . GLN A 1 80 ? 4.354 -4.322 4.964 1.00 96.19 80 GLN A N 1
ATOM 623 C CA . GLN A 1 80 ? 5.737 -3.855 4.803 1.00 96.19 80 GLN A CA 1
ATOM 624 C C . GLN A 1 80 ? 6.414 -4.418 3.548 1.00 96.19 80 GLN A C 1
ATOM 626 O O . GLN A 1 80 ? 7.207 -3.721 2.913 1.00 96.19 80 GLN A O 1
ATOM 631 N N . ASP A 1 81 ? 6.084 -5.651 3.160 1.00 97.25 81 ASP A N 1
ATOM 632 C CA . ASP A 1 81 ? 6.609 -6.240 1.932 1.00 97.25 81 ASP A CA 1
ATOM 633 C C . ASP A 1 81 ? 6.016 -5.528 0.711 1.00 97.25 81 ASP A C 1
ATOM 635 O O . ASP A 1 81 ? 6.768 -5.142 -0.185 1.00 97.25 81 ASP A O 1
ATOM 639 N N . ALA A 1 82 ? 4.706 -5.254 0.717 1.00 97.38 82 ALA A N 1
ATOM 640 C CA . ALA A 1 82 ? 4.040 -4.494 -0.341 1.00 97.38 82 ALA A CA 1
ATOM 641 C C . ALA A 1 82 ? 4.636 -3.081 -0.507 1.00 97.38 82 ALA A C 1
ATOM 643 O O . ALA A 1 82 ? 4.967 -2.681 -1.625 1.00 97.38 82 ALA A O 1
ATOM 644 N N . ILE A 1 83 ? 4.858 -2.357 0.600 1.00 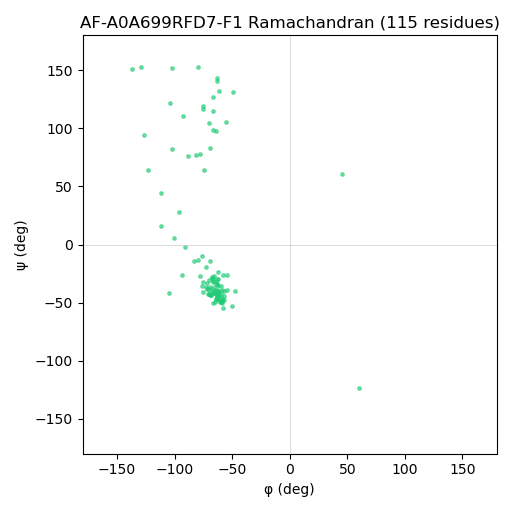96.69 83 ILE A N 1
ATOM 645 C CA . ILE A 1 83 ? 5.499 -1.029 0.608 1.00 96.69 83 ILE A CA 1
ATOM 646 C C . ILE A 1 83 ? 6.906 -1.100 0.005 1.00 96.69 83 ILE A C 1
ATOM 648 O O . ILE A 1 83 ? 7.261 -0.294 -0.860 1.00 96.69 83 ILE A O 1
ATOM 652 N N . ARG A 1 84 ? 7.718 -2.070 0.445 1.00 96.56 84 ARG A N 1
ATOM 653 C CA . ARG A 1 84 ? 9.091 -2.245 -0.042 1.00 96.56 84 ARG A CA 1
ATOM 654 C C . ARG A 1 84 ? 9.118 -2.515 -1.545 1.00 96.56 8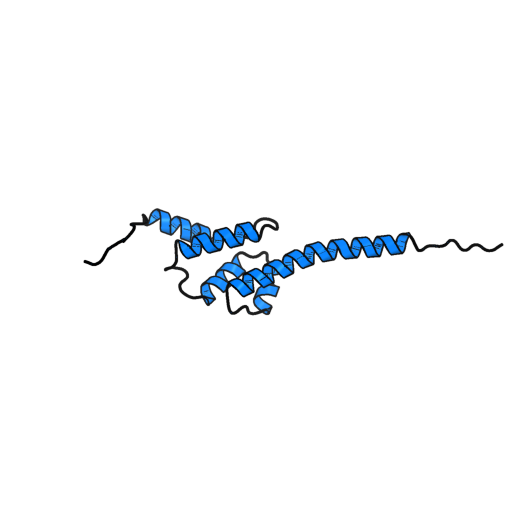4 ARG A C 1
ATOM 656 O O . ARG A 1 84 ? 9.888 -1.870 -2.253 1.00 96.56 84 ARG A O 1
ATOM 663 N N . ILE A 1 85 ? 8.278 -3.429 -2.028 1.00 95.62 85 ILE A N 1
ATOM 664 C CA . ILE A 1 85 ? 8.214 -3.796 -3.449 1.00 95.62 85 ILE A CA 1
ATOM 665 C C . ILE A 1 85 ? 7.757 -2.595 -4.285 1.00 95.62 85 ILE A C 1
ATOM 667 O O . ILE A 1 85 ? 8.406 -2.261 -5.278 1.00 95.62 85 ILE A O 1
ATOM 671 N N . ALA A 1 86 ? 6.697 -1.897 -3.864 1.00 95.19 86 ALA A N 1
ATOM 672 C CA . ALA A 1 86 ? 6.205 -0.704 -4.552 1.00 95.19 86 ALA A CA 1
ATOM 673 C C . ALA A 1 86 ? 7.299 0.371 -4.676 1.00 95.19 86 ALA A C 1
ATOM 675 O O . ALA A 1 86 ? 7.504 0.923 -5.761 1.00 95.19 86 ALA A O 1
ATOM 676 N N . LYS A 1 87 ? 8.057 0.615 -3.598 1.00 93.62 87 LYS A N 1
ATOM 677 C CA . LYS A 1 87 ? 9.185 1.554 -3.599 1.00 93.62 87 LYS A CA 1
ATOM 678 C C . LYS A 1 87 ? 10.269 1.147 -4.595 1.00 93.62 87 LYS A C 1
ATOM 680 O O . LYS A 1 87 ? 10.665 1.957 -5.427 1.00 93.62 87 LYS A O 1
ATOM 685 N N . GLN A 1 88 ? 10.698 -0.116 -4.572 1.00 92.12 88 GLN A N 1
ATOM 686 C CA . GLN A 1 88 ? 11.713 -0.626 -5.501 1.00 92.12 88 GLN A CA 1
ATOM 687 C C . GLN A 1 88 ? 11.291 -0.472 -6.967 1.00 92.12 88 GLN A C 1
ATOM 689 O O . GLN A 1 88 ? 12.116 -0.133 -7.817 1.00 92.12 88 GLN A O 1
ATOM 694 N N . LEU A 1 89 ? 10.013 -0.704 -7.275 1.00 91.31 89 LEU A N 1
ATOM 695 C CA . LEU A 1 89 ? 9.484 -0.563 -8.631 1.00 91.31 89 LEU A CA 1
ATOM 696 C C . LEU A 1 89 ? 9.468 0.900 -9.101 1.00 91.31 89 LEU A C 1
ATOM 698 O O . LEU A 1 89 ? 9.788 1.168 -10.261 1.00 91.31 89 LEU A O 1
ATOM 702 N N . MET A 1 90 ? 9.154 1.848 -8.215 1.00 88.31 90 MET A N 1
ATOM 703 C CA . MET A 1 90 ? 9.212 3.280 -8.530 1.00 88.31 90 MET A CA 1
ATOM 704 C C . MET A 1 90 ? 10.649 3.794 -8.676 1.00 88.31 90 MET A C 1
ATOM 706 O O . MET A 1 90 ? 10.951 4.482 -9.654 1.00 88.31 90 MET A O 1
ATOM 710 N N . ASP A 1 91 ? 11.556 3.383 -7.789 1.00 85.88 91 ASP A N 1
ATOM 711 C CA . ASP A 1 91 ? 12.973 3.764 -7.838 1.00 85.88 91 ASP A CA 1
ATOM 712 C C . ASP A 1 91 ? 13.667 3.208 -9.096 1.00 85.88 91 ASP A C 1
ATOM 714 O O . ASP A 1 91 ? 14.432 3.904 -9.771 1.00 85.88 91 ASP A O 1
ATOM 718 N N . LYS A 1 92 ? 13.354 1.965 -9.489 1.00 78.44 92 LYS A N 1
ATOM 719 C CA . LYS A 1 92 ? 13.891 1.350 -10.714 1.00 78.44 92 LYS A CA 1
ATOM 720 C C . LYS A 1 92 ? 13.456 2.096 -11.976 1.00 78.44 92 LYS A C 1
ATOM 722 O O . LYS A 1 92 ? 14.229 2.180 -12.932 1.00 78.44 92 LYS A O 1
ATOM 727 N N . LYS A 1 93 ? 12.245 2.662 -11.991 1.00 67.56 93 LYS A N 1
ATOM 728 C CA . LYS A 1 93 ? 11.757 3.465 -13.119 1.00 67.56 93 LYS A CA 1
ATOM 729 C C . LYS A 1 93 ? 12.562 4.759 -13.258 1.00 67.56 93 LYS A C 1
ATOM 731 O O . LYS A 1 93 ? 12.953 5.087 -14.371 1.00 67.56 93 LYS A O 1
ATOM 736 N N . LEU A 1 94 ? 12.894 5.431 -12.152 1.00 59.38 94 LEU A N 1
ATOM 737 C CA . LEU A 1 94 ? 13.789 6.599 -12.158 1.00 59.38 94 LEU A CA 1
ATOM 738 C C . LEU A 1 94 ? 15.181 6.253 -12.711 1.00 59.38 94 LEU A C 1
ATOM 740 O O . LEU A 1 94 ? 15.722 6.989 -13.535 1.00 59.38 94 LEU A O 1
ATOM 744 N N . HIS A 1 95 ? 15.737 5.105 -12.320 1.00 57.78 95 HIS A N 1
ATOM 745 C CA . HIS A 1 95 ? 17.079 4.700 -12.747 1.00 57.78 95 HIS A CA 1
ATOM 746 C C . HIS A 1 95 ? 17.141 4.208 -14.207 1.00 57.78 95 HIS A C 1
ATOM 748 O O . HIS A 1 95 ? 18.128 4.448 -14.901 1.00 57.78 95 HIS A O 1
ATOM 754 N N . GLY A 1 96 ? 16.075 3.576 -14.713 1.00 55.12 96 GLY A N 1
ATOM 755 C CA . GLY A 1 96 ? 15.988 3.123 -16.107 1.00 55.12 96 GLY A CA 1
ATOM 756 C C . GLY A 1 96 ? 16.030 4.260 -17.139 1.00 55.12 96 GLY A C 1
ATOM 757 O O . GLY A 1 96 ? 16.552 4.065 -18.237 1.00 55.12 96 GLY A O 1
ATOM 758 N N . TYR A 1 97 ? 15.542 5.455 -16.785 1.00 50.19 97 TYR A N 1
ATOM 759 C CA . TYR A 1 97 ? 15.676 6.647 -17.632 1.00 50.19 97 TYR A CA 1
ATOM 760 C C . TYR A 1 97 ? 17.093 7.243 -17.594 1.00 50.19 97 TYR A C 1
ATOM 762 O O . TYR A 1 97 ? 17.580 7.694 -18.629 1.00 50.19 97 TYR A O 1
ATOM 770 N N . ALA A 1 98 ? 17.782 7.199 -16.448 1.00 49.75 98 ALA A N 1
ATOM 771 C CA . ALA A 1 98 ? 19.160 7.682 -16.327 1.00 49.75 98 ALA A CA 1
ATOM 772 C C . ALA A 1 98 ? 20.156 6.793 -17.098 1.00 49.75 98 ALA A C 1
ATOM 774 O O . ALA A 1 98 ? 20.978 7.302 -17.856 1.00 49.75 98 ALA A O 1
ATOM 775 N N . ALA A 1 99 ? 20.021 5.465 -16.999 1.00 50.91 99 ALA A N 1
ATOM 776 C CA . ALA A 1 99 ? 20.918 4.518 -17.668 1.00 50.91 99 ALA A CA 1
ATOM 777 C C . ALA A 1 99 ? 20.855 4.598 -19.207 1.00 50.91 99 ALA A C 1
ATOM 779 O O . ALA A 1 99 ? 21.891 4.563 -19.870 1.00 50.91 99 ALA A O 1
ATOM 780 N N . ARG A 1 100 ? 19.658 4.785 -19.788 1.00 49.44 100 ARG A N 1
ATOM 781 C CA . ARG A 1 100 ? 19.517 5.004 -21.241 1.00 49.44 100 ARG A CA 1
ATOM 782 C C . ARG A 1 100 ? 20.137 6.322 -21.709 1.00 49.44 100 ARG A C 1
ATOM 784 O O . ARG A 1 100 ? 20.554 6.402 -22.859 1.00 49.44 100 ARG A O 1
ATOM 791 N N . SER A 1 101 ? 20.215 7.339 -20.849 1.00 51.16 101 SER A N 1
ATOM 792 C CA . SER A 1 101 ? 20.858 8.613 -21.187 1.00 51.16 101 SER A CA 1
ATOM 793 C C . SER A 1 101 ? 22.383 8.489 -21.272 1.00 51.16 101 SER A C 1
ATOM 795 O O . SER A 1 101 ? 22.987 9.092 -22.157 1.00 51.16 101 SER A O 1
ATOM 797 N N . ASP A 1 102 ? 23.011 7.708 -20.388 1.00 51.50 102 ASP A N 1
ATOM 798 C CA . ASP A 1 102 ? 24.463 7.476 -20.412 1.00 51.50 102 ASP A CA 1
ATOM 799 C C . ASP A 1 102 ? 24.899 6.603 -21.598 1.00 51.50 102 ASP A C 1
ATOM 801 O O . ASP A 1 102 ? 25.931 6.865 -22.218 1.00 51.50 102 ASP A O 1
ATOM 805 N N . GLU A 1 103 ? 24.104 5.593 -21.959 1.00 52.97 103 GLU A N 1
ATOM 806 C CA . GLU A 1 103 ? 24.399 4.724 -23.103 1.00 52.97 103 GLU A CA 1
ATOM 807 C C . GLU A 1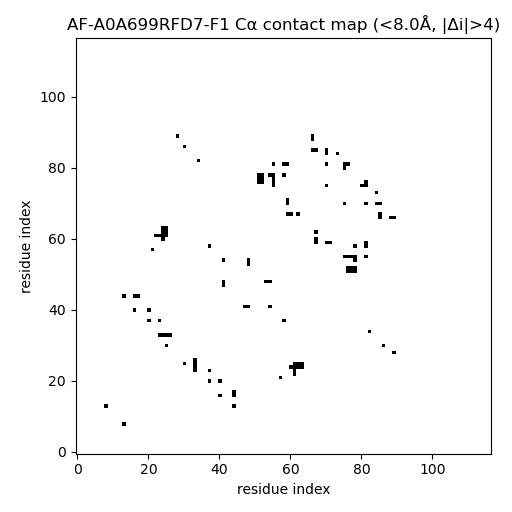 103 ? 24.270 5.476 -24.441 1.00 52.97 103 GLU A C 1
ATOM 809 O O . GLU A 1 103 ? 25.182 5.415 -25.269 1.00 52.97 103 GLU A O 1
ATOM 814 N N . ASN A 1 104 ? 23.221 6.295 -24.614 1.00 54.34 104 ASN A N 1
ATOM 815 C CA . ASN A 1 104 ? 23.078 7.145 -25.804 1.00 54.34 104 ASN A CA 1
ATOM 816 C C . ASN A 1 104 ? 24.196 8.200 -25.918 1.00 54.34 104 ASN A C 1
ATOM 818 O O . ASN A 1 104 ? 24.601 8.548 -27.027 1.00 54.34 104 ASN A O 1
ATOM 822 N N . LYS A 1 105 ? 24.720 8.704 -24.791 1.00 55.06 105 LYS A N 1
ATOM 823 C CA . LYS A 1 105 ? 25.832 9.668 -24.779 1.00 55.06 105 LYS A CA 1
ATOM 824 C C . LYS A 1 105 ? 27.156 9.023 -25.216 1.00 55.06 105 LYS A C 1
ATOM 826 O O . LYS A 1 105 ? 27.867 9.597 -26.038 1.00 55.06 105 LYS A O 1
ATOM 831 N N . ARG A 1 106 ? 27.455 7.802 -24.752 1.00 54.72 106 ARG A N 1
ATOM 832 C CA . ARG A 1 106 ? 28.679 7.065 -25.136 1.00 54.72 106 ARG A CA 1
ATOM 833 C C . ARG A 1 106 ? 28.696 6.626 -26.603 1.00 54.72 106 ARG A C 1
ATOM 835 O O . ARG A 1 106 ? 29.773 6.547 -27.193 1.00 54.72 106 ARG A O 1
ATOM 842 N N . MET A 1 107 ? 27.532 6.380 -27.209 1.00 51.12 107 MET A N 1
ATOM 843 C CA . MET A 1 107 ? 27.434 6.096 -28.648 1.00 51.12 107 MET A CA 1
ATOM 844 C C . MET A 1 107 ? 27.718 7.330 -29.523 1.00 51.12 107 MET A C 1
ATOM 846 O O . MET A 1 107 ? 28.266 7.179 -30.610 1.00 51.12 107 MET A O 1
ATOM 850 N N . MET A 1 108 ? 27.406 8.546 -29.056 1.00 54.62 108 MET A N 1
ATOM 851 C CA . MET A 1 108 ? 27.672 9.784 -29.807 1.00 54.62 108 MET A CA 1
ATOM 852 C C . MET A 1 108 ? 29.148 10.222 -29.743 1.00 54.62 108 MET A C 1
ATOM 854 O O . MET A 1 108 ? 29.635 10.845 -30.683 1.00 54.62 108 MET A O 1
ATOM 858 N N . GLU A 1 109 ? 29.878 9.868 -28.678 1.00 57.22 109 GLU A N 1
ATOM 859 C CA . GLU A 1 109 ? 31.317 10.169 -28.536 1.00 57.22 109 GLU A CA 1
ATOM 860 C C . GLU A 1 109 ? 32.249 9.163 -29.244 1.00 57.22 109 GLU A C 1
ATOM 862 O O . GLU A 1 109 ? 33.422 9.460 -29.452 1.00 57.22 109 GLU A O 1
ATOM 867 N N . SER A 1 110 ? 31.750 7.997 -29.667 1.00 56.03 110 SER A N 1
ATOM 868 C CA . SER A 1 110 ? 32.577 6.904 -30.212 1.00 56.03 110 SER A CA 1
ATOM 869 C C . SER A 1 110 ? 32.672 6.879 -31.745 1.00 56.03 110 SER A C 1
ATOM 871 O O . SER A 1 110 ? 32.861 5.811 -32.318 1.00 56.03 110 SER A O 1
ATOM 873 N N . ASN A 1 111 ? 32.556 8.021 -32.433 1.00 60.34 111 ASN A N 1
ATOM 874 C CA . ASN A 1 111 ? 32.805 8.083 -33.878 1.00 60.34 111 ASN A CA 1
ATOM 875 C C . ASN A 1 111 ? 34.186 8.696 -34.176 1.00 60.34 111 ASN A C 1
ATOM 877 O O . ASN A 1 111 ? 34.256 9.890 -34.493 1.00 60.34 111 ASN A O 1
ATOM 881 N N . PRO A 1 112 ? 35.293 7.926 -34.106 1.00 57.03 112 PRO A N 1
ATOM 882 C CA . PRO A 1 112 ? 36.547 8.381 -34.672 1.00 57.03 112 PRO A CA 1
ATOM 883 C C . PRO A 1 112 ? 36.351 8.445 -36.188 1.00 57.03 112 PRO A C 1
ATOM 885 O O . PRO A 1 112 ? 36.091 7.448 -36.859 1.00 57.03 112 PRO A O 1
ATOM 888 N N . ARG A 1 113 ? 36.412 9.658 -36.738 1.00 59.47 113 ARG A N 1
ATOM 889 C CA . ARG A 1 113 ? 36.635 9.848 -38.170 1.00 59.47 113 ARG A CA 1
ATOM 890 C C . ARG A 1 113 ? 38.073 9.430 -38.455 1.00 59.47 113 ARG A C 1
ATOM 892 O O . ARG A 1 113 ? 38.962 10.273 -38.506 1.00 59.47 113 ARG A O 1
ATOM 899 N N . ASP A 1 114 ? 38.284 8.132 -38.621 1.00 61.50 114 ASP A N 1
ATOM 900 C CA . ASP A 1 114 ? 39.474 7.619 -39.277 1.00 61.50 114 ASP A CA 1
ATOM 901 C C . ASP A 1 114 ? 39.361 7.964 -40.761 1.00 61.50 114 ASP A C 1
ATOM 903 O O . ASP A 1 114 ? 38.579 7.366 -41.497 1.00 61.50 114 ASP A O 1
ATOM 907 N N . ASN A 1 115 ? 40.124 8.962 -41.200 1.00 57.91 115 ASN A N 1
ATOM 908 C CA . ASN A 1 115 ? 40.415 9.141 -42.614 1.00 57.91 115 ASN A CA 1
ATOM 909 C C . ASN A 1 115 ? 41.936 9.233 -42.766 1.00 57.91 115 ASN A C 1
ATOM 911 O O . ASN A 1 115 ? 42.543 10.284 -42.580 1.00 57.91 115 ASN A O 1
ATOM 915 N N . HIS A 1 116 ? 42.529 8.074 -43.043 1.00 58.53 116 HIS A N 1
ATOM 916 C CA . HIS A 1 116 ? 43.853 7.923 -43.637 1.00 58.53 116 HIS A CA 1
ATOM 917 C C . HIS A 1 116 ? 43.859 8.532 -45.051 1.00 58.53 116 HIS A C 1
ATOM 919 O O . HIS A 1 116 ? 42.907 8.308 -45.803 1.00 58.53 116 HIS A O 1
ATOM 925 N N . GLY A 1 117 ? 44.948 9.213 -45.426 1.00 42.72 117 GLY A N 1
ATOM 926 C CA . GLY A 1 117 ? 45.243 9.622 -46.806 1.00 42.72 117 GLY A CA 1
ATOM 927 C C . GLY A 1 117 ? 45.975 10.945 -46.902 1.00 42.72 117 GLY A C 1
ATOM 928 O O . GLY A 1 117 ? 45.277 11.955 -47.128 1.00 42.72 117 GLY A O 1
#

InterPro domains:
  IPR005162 Retrotransposon-derived protein PEG10, N-terminal capsid-like domain [PF03732] (2-64)

Organism: Tanacetum cinerariifolium (NCBI:txid118510)

Radius of gyration: 22.98 Å; Cα contacts (8 Å, |Δi|>4): 64; chains: 1; bounding box: 64×23×85 Å

Solvent-accessible surface area (backbone atoms only — not comparable to full-atom values): 7063 Å² total; per-residue (Å²): 136,82,84,78,82,71,74,79,70,56,68,69,59,53,52,50,50,52,54,47,61,77,66,46,56,55,56,91,86,43,58,64,64,40,52,53,51,51,52,52,49,46,66,78,40,47,87,78,51,73,46,55,62,56,45,31,54,55,56,45,71,19,42,56,72,93,50,28,61,61,47,59,75,64,60,52,85,37,47,68,50,45,53,50,50,50,49,54,56,54,52,48,54,61,48,57,56,54,53,55,52,55,55,58,50,55,63,71,72,67,68,80,84,82,76,88,132

Nearest PDB structures (foldseek):
  6tn7-assembly1_B  TM=8.026E-01  e=1.004E-01  Homo sapiens
  4x3x-assembly1_A  TM=7.665E-01  e=4.222E-01  Rattus norvegicus
  6sie-assembly2_D  TM=8.427E-01  e=8.190E-01  Drosophila melanogaster
  6bht-assembly1_D  TM=6.878E-01  e=8.802E+00  Human immunodeficiency virus type 1 (NEW YORK-5 ISOLATE)

Mean predicted aligned error: 12.09 Å